Protein AF-A0A6J4NIW9-F1 (afdb_monomer_lite)

Radius of gyration: 14.25 Å; chains: 1; bounding box: 29×26×42 Å

Sequence (71 aa):
MEEDAREIAERVRKTGATEQEARILRHLDEAGRLLYELPDMTRTDRETCASHLSALVRMLASRVAEREHPE

pLDDT: mean 88.71, std 8.26, range [57.53, 96.88]

Structure (mmCIF, N/CA/C/O backbone):
data_AF-A0A6J4NIW9-F1
#
_entry.id   AF-A0A6J4NIW9-F1
#
loop_
_atom_site.group_PDB
_atom_site.id
_atom_site.type_symbol
_atom_site.label_atom_id
_atom_site.label_alt_id
_atom_site.label_comp_id
_atom_site.label_asym_id
_atom_site.label_entity_id
_atom_site.label_seq_id
_atom_site.pdbx_PDB_ins_code
_atom_site.Cartn_x
_atom_site.Cartn_y
_atom_site.Cartn_z
_atom_site.occupancy
_atom_site.B_iso_or_equiv
_atom_site.auth_seq_id
_atom_site.auth_comp_id
_atom_site.auth_asym_id
_atom_site.auth_atom_id
_atom_site.pdbx_PDB_model_num
ATOM 1 N N . MET A 1 1 ? -6.542 15.335 -4.935 1.00 60.47 1 MET A N 1
ATOM 2 C CA . MET A 1 1 ? -6.866 16.161 -3.745 1.00 60.47 1 MET A CA 1
ATOM 3 C C . MET A 1 1 ? -8.192 15.745 -3.104 1.00 60.47 1 MET A C 1
ATOM 5 O O . MET A 1 1 ? -8.153 15.321 -1.961 1.00 60.47 1 MET A O 1
ATOM 9 N N . GLU A 1 2 ? -9.346 15.789 -3.790 1.00 57.53 2 GLU A N 1
ATOM 10 C CA . GLU A 1 2 ? -10.612 15.264 -3.214 1.00 57.53 2 GLU A CA 1
ATOM 11 C C . GLU A 1 2 ? -10.792 13.746 -3.373 1.00 57.53 2 GLU A C 1
ATOM 13 O O . GLU A 1 2 ? -11.295 13.085 -2.466 1.00 57.53 2 GLU A O 1
ATOM 18 N N . GLU A 1 3 ? -10.367 13.183 -4.506 1.00 61.56 3 GLU A N 1
ATOM 19 C CA . GLU A 1 3 ? -10.442 11.740 -4.776 1.00 61.56 3 GLU A CA 1
ATOM 20 C C . GLU A 1 3 ? -9.581 10.941 -3.782 1.00 61.56 3 GLU A C 1
ATOM 22 O O . GLU A 1 3 ? -10.057 9.979 -3.183 1.00 61.56 3 GLU A O 1
ATOM 27 N N . ASP A 1 4 ? -8.382 11.451 -3.475 1.00 71.81 4 ASP A N 1
ATOM 28 C CA . ASP A 1 4 ? -7.472 10.888 -2.468 1.00 71.81 4 ASP A CA 1
ATOM 29 C C . ASP A 1 4 ? -8.100 10.851 -1.066 1.00 71.81 4 ASP A C 1
ATOM 31 O O . ASP A 1 4 ? -7.937 9.883 -0.326 1.00 71.81 4 ASP A O 1
ATOM 35 N N . ALA A 1 5 ? -8.840 11.899 -0.690 1.00 78.12 5 ALA A N 1
ATOM 36 C CA . ALA A 1 5 ? -9.489 11.981 0.615 1.00 78.12 5 ALA A CA 1
ATOM 37 C C . ALA A 1 5 ? -10.661 10.993 0.730 1.00 78.12 5 ALA A C 1
ATOM 39 O O . ALA A 1 5 ? -10.836 10.362 1.775 1.00 78.12 5 ALA A O 1
ATOM 40 N N . ARG A 1 6 ? -11.440 10.820 -0.347 1.00 85.50 6 ARG A N 1
ATOM 41 C CA . ARG A 1 6 ? -12.539 9.842 -0.396 1.00 85.50 6 ARG A CA 1
ATOM 42 C C . ARG A 1 6 ? -12.021 8.411 -0.313 1.00 85.50 6 ARG A C 1
ATOM 44 O O . ARG A 1 6 ? -12.567 7.622 0.454 1.00 85.50 6 ARG A O 1
ATOM 51 N N . GLU A 1 7 ? -10.956 8.097 -1.044 1.00 86.44 7 GLU A N 1
ATOM 52 C CA . GLU A 1 7 ? -10.358 6.761 -1.042 1.00 86.44 7 GLU A CA 1
ATOM 53 C C . GLU A 1 7 ? -9.779 6.404 0.339 1.00 86.44 7 GLU A C 1
ATOM 55 O O . GLU A 1 7 ? -9.986 5.300 0.847 1.00 86.44 7 GLU A O 1
ATOM 60 N N . ILE A 1 8 ? -9.117 7.360 0.999 1.00 90.00 8 ILE A N 1
ATOM 61 C CA . ILE A 1 8 ? -8.584 7.172 2.354 1.00 90.00 8 ILE A CA 1
ATOM 62 C C . ILE A 1 8 ? -9.721 6.989 3.366 1.00 90.00 8 ILE A C 1
ATOM 64 O O . ILE A 1 8 ? -9.672 6.054 4.166 1.00 90.00 8 ILE A O 1
ATOM 68 N N . ALA A 1 9 ? -10.776 7.806 3.301 1.00 88.75 9 ALA A N 1
ATOM 69 C CA . ALA A 1 9 ? -11.944 7.660 4.172 1.00 88.75 9 ALA A CA 1
ATOM 70 C C . ALA A 1 9 ? -12.654 6.307 3.979 1.00 88.75 9 ALA 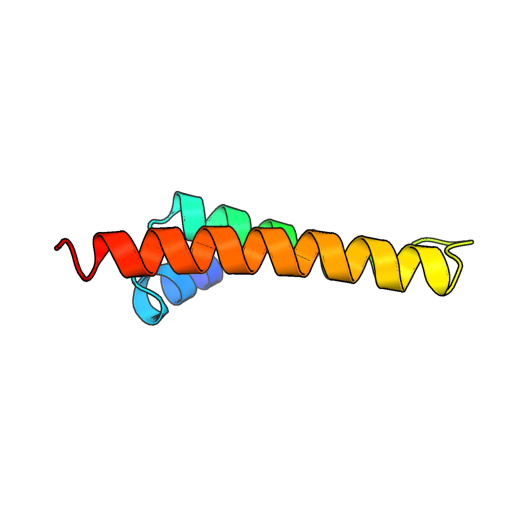A C 1
ATOM 72 O O . ALA A 1 9 ? -13.100 5.681 4.944 1.00 88.75 9 ALA A O 1
ATOM 73 N N . GLU A 1 10 ? -12.740 5.820 2.740 1.00 90.06 10 GLU A N 1
ATOM 74 C CA . GLU A 1 10 ? -13.300 4.504 2.449 1.00 90.06 10 GLU A CA 1
ATOM 75 C C . GLU A 1 10 ? -12.449 3.375 3.044 1.00 90.06 10 GLU A C 1
ATOM 77 O O . GLU A 1 10 ? -13.001 2.464 3.668 1.00 90.06 10 GLU A O 1
ATOM 82 N N . ARG A 1 11 ? -11.119 3.449 2.907 1.00 87.00 11 ARG A N 1
ATOM 83 C CA . ARG A 1 11 ? -10.186 2.473 3.494 1.00 87.00 11 ARG A CA 1
ATOM 84 C C . ARG A 1 11 ? -10.288 2.435 5.016 1.00 87.00 11 ARG A C 1
ATOM 86 O O . ARG A 1 11 ? -10.399 1.342 5.567 1.00 87.00 11 ARG A O 1
ATOM 93 N N . VAL A 1 12 ? -10.331 3.595 5.677 1.00 89.94 12 VAL A N 1
ATOM 94 C CA . VAL A 1 12 ? -10.552 3.703 7.132 1.00 89.94 12 VAL A CA 1
ATOM 95 C C . VAL A 1 12 ? -11.814 2.942 7.542 1.00 89.94 12 VAL A C 1
ATOM 97 O O . VAL A 1 12 ? -11.742 2.042 8.377 1.00 89.94 12 VAL A O 1
ATOM 100 N N . ARG A 1 13 ? -12.961 3.211 6.894 1.00 88.81 13 ARG A N 1
ATOM 101 C CA . ARG A 1 13 ? -14.225 2.522 7.222 1.00 88.81 13 ARG A CA 1
ATOM 102 C C . ARG A 1 13 ? -14.175 1.010 7.014 1.00 88.81 13 ARG A C 1
ATOM 104 O O . ARG A 1 13 ? -14.819 0.287 7.762 1.00 88.81 13 ARG A O 1
ATOM 111 N N . LYS A 1 14 ? -13.504 0.535 5.960 1.00 87.31 14 LYS A N 1
ATOM 112 C CA . LYS A 1 14 ? -13.516 -0.889 5.583 1.00 87.31 14 LYS A CA 1
ATOM 113 C C . LYS A 1 14 ? -12.562 -1.750 6.401 1.00 87.31 14 LYS A C 1
ATOM 115 O O . LYS A 1 14 ? -12.765 -2.956 6.464 1.00 87.31 14 LYS A O 1
ATOM 120 N N . THR A 1 15 ? -11.502 -1.160 6.943 1.00 82.94 15 THR A N 1
ATOM 121 C CA . THR A 1 15 ? -10.369 -1.925 7.486 1.00 82.94 15 THR A CA 1
ATOM 122 C C . THR A 1 15 ? -10.154 -1.733 8.980 1.00 82.94 15 THR A C 1
ATOM 124 O O . THR A 1 15 ? -9.346 -2.454 9.547 1.00 82.94 15 THR A O 1
ATOM 127 N N . GLY A 1 16 ? -10.815 -0.758 9.615 1.00 85.00 16 GLY A N 1
ATOM 128 C CA . GLY A 1 16 ? -10.502 -0.368 10.997 1.00 85.00 16 GLY A CA 1
ATOM 129 C C . GLY A 1 16 ? -9.151 0.350 11.126 1.00 85.00 16 GLY A C 1
ATOM 130 O O . GLY A 1 16 ? -8.709 0.670 12.229 1.00 85.00 16 GLY A O 1
ATOM 131 N N . ALA A 1 17 ? -8.472 0.626 10.006 1.00 90.81 17 ALA A N 1
ATOM 132 C CA . ALA A 1 17 ? -7.243 1.401 9.977 1.00 90.81 17 ALA A CA 1
ATOM 133 C C . ALA A 1 17 ? -7.499 2.854 10.401 1.00 90.81 17 ALA A C 1
ATOM 135 O O . ALA A 1 17 ? -8.518 3.455 10.063 1.00 90.81 17 ALA A O 1
ATOM 136 N N . THR A 1 18 ? -6.529 3.454 11.083 1.00 93.31 18 THR A N 1
ATOM 137 C CA . THR A 1 18 ? -6.482 4.907 11.268 1.00 93.31 18 THR A CA 1
ATOM 138 C C . THR A 1 18 ? -6.286 5.602 9.923 1.00 93.31 18 THR A C 1
ATOM 140 O O . THR A 1 18 ? -5.799 5.012 8.958 1.00 93.31 18 THR A O 1
ATOM 143 N N . GLU A 1 19 ? -6.594 6.896 9.859 1.00 92.75 19 GLU A N 1
ATOM 144 C CA . GLU A 1 19 ? -6.368 7.688 8.649 1.00 92.75 19 GLU A CA 1
ATOM 145 C C . GLU A 1 19 ? -4.904 7.636 8.191 1.00 92.75 19 GLU A C 1
ATOM 147 O O . GLU A 1 19 ? -4.642 7.478 7.002 1.00 92.75 19 GLU A O 1
ATOM 152 N N . GLN A 1 20 ? -3.945 7.694 9.125 1.00 92.38 20 GLN A N 1
ATOM 153 C CA . GLN A 1 20 ? -2.517 7.574 8.813 1.00 92.38 20 GLN A CA 1
ATOM 154 C C . GLN A 1 20 ? -2.162 6.210 8.211 1.00 92.38 20 GLN A C 1
ATOM 156 O O . GLN A 1 20 ? -1.454 6.154 7.210 1.00 92.38 20 GLN A O 1
ATOM 161 N N . GLU A 1 21 ? -2.676 5.116 8.769 1.00 93.62 21 GLU A N 1
ATOM 162 C CA . GLU A 1 21 ? -2.467 3.770 8.222 1.00 93.62 21 GLU A CA 1
ATOM 163 C C . GLU A 1 21 ? -3.096 3.625 6.830 1.00 93.62 21 GLU A C 1
ATOM 165 O O . GLU A 1 21 ? -2.467 3.094 5.917 1.00 93.62 21 GLU A O 1
ATOM 170 N N . ALA A 1 22 ? -4.293 4.175 6.623 1.00 92.94 22 ALA A N 1
ATOM 171 C CA . ALA A 1 22 ? -4.927 4.213 5.310 1.00 92.94 22 ALA A CA 1
ATOM 172 C C . ALA A 1 22 ? -4.114 5.035 4.290 1.00 92.94 22 ALA A C 1
ATOM 174 O O . ALA A 1 22 ? -3.996 4.614 3.136 1.00 92.94 22 ALA A O 1
ATOM 175 N N . ARG A 1 23 ? -3.491 6.152 4.708 1.00 93.44 23 ARG A N 1
ATOM 176 C CA . ARG A 1 23 ? -2.544 6.914 3.869 1.00 93.44 23 ARG A CA 1
ATOM 177 C C . ARG A 1 23 ? -1.335 6.061 3.481 1.00 93.44 23 ARG A C 1
ATOM 179 O O . ARG A 1 23 ? -0.947 6.048 2.316 1.00 93.44 23 ARG A O 1
ATOM 186 N N . ILE A 1 24 ? -0.756 5.337 4.442 1.00 93.44 24 ILE A N 1
ATOM 187 C CA . ILE A 1 24 ? 0.400 4.460 4.207 1.00 93.44 24 ILE A CA 1
ATOM 188 C C . ILE A 1 24 ? 0.042 3.373 3.190 1.00 93.44 24 ILE A C 1
ATOM 190 O O . ILE A 1 24 ? 0.761 3.214 2.210 1.00 93.44 24 ILE A O 1
ATOM 194 N N . LEU A 1 25 ? -1.086 2.673 3.365 1.00 91.62 25 LEU A N 1
ATOM 195 C CA . LEU A 1 25 ? -1.529 1.637 2.419 1.00 91.62 25 LEU A CA 1
ATOM 196 C C . LEU A 1 25 ? -1.699 2.182 1.005 1.00 91.62 25 LEU A C 1
ATOM 198 O O . LEU A 1 25 ? -1.275 1.549 0.044 1.00 91.62 25 LEU A O 1
ATOM 202 N N . ARG A 1 26 ? -2.291 3.369 0.875 1.00 91.06 26 ARG A N 1
ATOM 203 C CA . ARG A 1 26 ? -2.458 4.024 -0.422 1.00 91.06 26 ARG A CA 1
ATOM 204 C C . ARG A 1 26 ? -1.105 4.309 -1.081 1.00 91.06 26 ARG A C 1
ATOM 206 O O . ARG A 1 26 ? -0.932 4.010 -2.256 1.00 91.06 26 ARG A O 1
ATOM 213 N N . HIS A 1 27 ? -0.140 4.848 -0.337 1.00 92.31 27 HIS A N 1
ATOM 214 C CA . HIS A 1 27 ? 1.197 5.103 -0.879 1.00 92.31 27 HIS A CA 1
ATOM 215 C C . HIS A 1 27 ? 1.956 3.818 -1.224 1.00 92.31 27 HIS A C 1
ATOM 217 O O . HIS A 1 27 ? 2.733 3.821 -2.173 1.00 92.31 27 HIS A O 1
ATOM 223 N N . LEU A 1 28 ? 1.724 2.717 -0.503 1.00 93.00 28 LEU A N 1
ATOM 224 C CA . LEU A 1 28 ? 2.282 1.411 -0.861 1.00 93.00 28 LEU A CA 1
ATOM 225 C C . LEU A 1 28 ? 1.684 0.876 -2.173 1.00 93.00 28 LEU A C 1
ATOM 227 O O . LEU A 1 28 ? 2.431 0.354 -2.999 1.00 93.00 28 LEU A O 1
ATOM 231 N N . ASP A 1 29 ? 0.380 1.056 -2.403 1.00 91.00 29 ASP A N 1
ATOM 232 C CA . ASP A 1 29 ? -0.260 0.704 -3.681 1.00 91.00 29 ASP A CA 1
ATOM 233 C C . ASP A 1 29 ? 0.265 1.567 -4.839 1.00 91.00 29 ASP A C 1
ATOM 235 O O . ASP A 1 29 ? 0.558 1.061 -5.925 1.00 91.00 29 ASP A O 1
ATOM 239 N N . GLU A 1 30 ? 0.411 2.873 -4.600 1.00 92.75 30 GLU A N 1
ATOM 240 C CA . GLU A 1 30 ? 0.956 3.837 -5.559 1.00 92.75 30 GLU A CA 1
ATOM 241 C C . GLU A 1 30 ? 2.414 3.508 -5.908 1.00 92.75 30 GLU A C 1
ATOM 243 O O . GLU A 1 30 ? 2.758 3.414 -7.084 1.00 92.75 30 GLU A O 1
ATOM 248 N N . ALA A 1 31 ? 3.247 3.220 -4.903 1.00 91.75 31 ALA A N 1
ATOM 249 C CA . ALA A 1 31 ? 4.618 2.761 -5.103 1.00 91.75 31 ALA A CA 1
ATOM 250 C C . ALA A 1 31 ? 4.662 1.458 -5.911 1.00 91.75 31 ALA A C 1
ATOM 252 O O . ALA A 1 31 ? 5.461 1.339 -6.837 1.00 91.75 31 ALA A O 1
ATOM 253 N N . GLY A 1 32 ? 3.773 0.505 -5.608 1.00 91.31 32 GLY A N 1
ATOM 254 C CA . GLY A 1 32 ? 3.622 -0.729 -6.373 1.00 91.31 32 GLY A CA 1
ATOM 255 C C . GLY A 1 32 ? 3.351 -0.468 -7.852 1.00 91.31 32 GLY A C 1
ATOM 256 O O . GLY A 1 32 ? 4.041 -1.037 -8.693 1.00 91.31 32 GLY A O 1
ATOM 257 N N . ARG A 1 33 ? 2.402 0.420 -8.182 1.00 91.12 33 ARG A N 1
ATOM 258 C CA . ARG A 1 33 ? 2.125 0.808 -9.578 1.00 91.12 33 ARG A CA 1
ATOM 259 C C . ARG A 1 33 ? 3.326 1.468 -10.245 1.00 91.12 33 ARG A C 1
ATOM 261 O O . ARG A 1 33 ? 3.720 1.028 -11.319 1.00 91.12 33 ARG A O 1
ATOM 268 N N . LEU A 1 34 ? 3.928 2.464 -9.596 1.00 92.00 34 LEU A N 1
ATOM 269 C CA . LEU A 1 34 ? 5.057 3.213 -10.155 1.00 92.00 34 LEU A CA 1
ATOM 270 C C . LEU A 1 34 ? 6.270 2.315 -10.425 1.00 92.00 34 LEU A C 1
ATOM 272 O O . LEU A 1 34 ? 6.946 2.491 -11.432 1.00 92.00 34 LEU A O 1
ATOM 276 N N . LEU A 1 35 ? 6.517 1.309 -9.580 1.00 90.69 35 LEU A N 1
ATOM 277 C CA . LEU A 1 35 ? 7.568 0.318 -9.820 1.00 90.69 35 LEU A CA 1
ATOM 278 C C . LEU A 1 35 ? 7.348 -0.456 -11.128 1.00 90.69 35 LEU A C 1
ATOM 280 O O . LEU A 1 35 ? 8.305 -0.715 -11.848 1.00 90.69 35 LEU A O 1
ATOM 284 N N . TYR A 1 36 ? 6.107 -0.799 -11.487 1.00 85.38 36 TYR A N 1
ATOM 285 C CA . TYR A 1 36 ? 5.837 -1.469 -12.768 1.00 85.38 36 TYR A CA 1
ATOM 286 C C . TYR A 1 36 ? 6.080 -0.575 -13.990 1.00 85.38 36 TYR A C 1
ATOM 288 O O . TYR A 1 36 ? 6.271 -1.102 -15.087 1.00 85.38 36 TYR A O 1
ATOM 296 N N . GLU A 1 37 ? 6.089 0.744 -13.807 1.00 90.50 37 GLU A N 1
ATOM 297 C CA . GLU A 1 37 ? 6.311 1.732 -14.865 1.00 90.50 37 GLU A C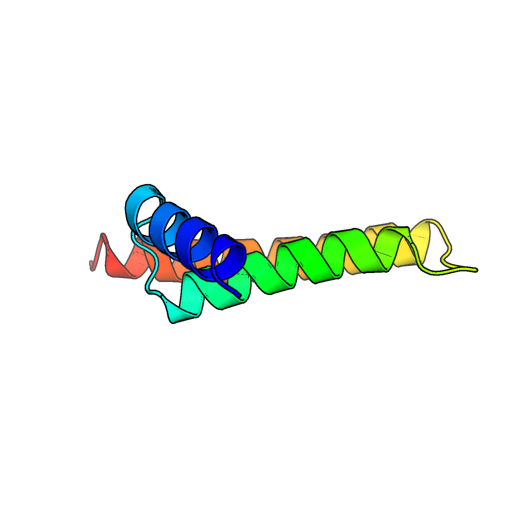A 1
ATOM 298 C C . GLU A 1 37 ? 7.793 2.095 -15.046 1.00 90.50 37 GLU A C 1
ATOM 300 O O . GLU A 1 37 ? 8.151 2.719 -16.046 1.00 90.50 37 GLU A O 1
ATOM 305 N N . LEU A 1 38 ? 8.673 1.695 -14.118 1.00 90.69 38 LEU A N 1
ATOM 306 C CA . LEU A 1 38 ? 10.094 2.019 -14.205 1.00 90.69 38 LEU A CA 1
ATOM 307 C C . LEU A 1 38 ? 10.769 1.305 -15.391 1.00 90.69 38 LEU A C 1
ATOM 309 O O . LEU A 1 38 ? 10.647 0.078 -15.533 1.00 90.69 38 LEU A O 1
ATOM 313 N N . PRO A 1 39 ? 11.530 2.044 -16.224 1.00 91.62 39 PRO A N 1
ATOM 314 C CA . PRO A 1 39 ? 12.340 1.439 -17.269 1.00 91.62 39 PRO A CA 1
ATOM 315 C C . PRO A 1 39 ? 13.460 0.594 -16.652 1.00 91.62 39 PRO A C 1
ATOM 317 O O . PRO A 1 39 ? 13.886 0.821 -15.521 1.00 91.62 39 PRO A O 1
ATOM 320 N N . ASP A 1 40 ? 13.926 -0.396 -17.411 1.00 92.31 40 ASP A N 1
ATOM 321 C CA . ASP A 1 40 ? 15.086 -1.235 -17.079 1.00 92.31 40 ASP A CA 1
ATOM 322 C C . ASP A 1 40 ? 14.988 -2.066 -15.784 1.00 92.31 40 ASP A C 1
ATOM 324 O O . ASP A 1 40 ? 15.967 -2.682 -15.368 1.00 92.31 40 ASP A O 1
ATOM 328 N N . MET A 1 41 ? 13.802 -2.181 -15.173 1.00 91.69 41 MET A N 1
ATOM 329 C CA . MET A 1 41 ? 13.591 -3.125 -14.072 1.00 91.69 41 MET A CA 1
ATOM 330 C C . MET A 1 41 ? 13.613 -4.569 -14.565 1.00 91.69 41 MET A C 1
ATOM 332 O O . MET A 1 41 ? 12.772 -4.985 -15.373 1.00 91.69 41 MET A O 1
ATOM 336 N N . THR A 1 42 ? 14.517 -5.370 -14.004 1.00 93.69 42 THR A N 1
ATOM 337 C CA . THR A 1 42 ? 14.528 -6.807 -14.259 1.00 93.69 42 THR A CA 1
ATOM 338 C C . THR A 1 42 ? 13.342 -7.486 -13.574 1.00 93.69 42 THR A C 1
ATOM 340 O O . THR A 1 42 ? 12.704 -6.953 -12.661 1.00 93.69 42 THR A O 1
ATOM 343 N N . ARG A 1 43 ? 13.043 -8.720 -13.991 1.00 91.12 43 ARG A N 1
ATOM 344 C CA . ARG A 1 43 ? 12.037 -9.547 -13.316 1.00 91.12 43 ARG A CA 1
ATOM 345 C C . ARG A 1 43 ? 12.372 -9.752 -11.832 1.00 91.12 43 ARG A C 1
ATOM 347 O O . ARG A 1 43 ? 11.477 -9.652 -10.999 1.00 91.12 43 ARG A O 1
ATOM 354 N N . THR A 1 44 ? 13.642 -9.995 -11.515 1.00 94.38 44 THR A N 1
ATOM 355 C CA . THR A 1 44 ? 14.115 -10.198 -10.140 1.00 94.38 44 THR A CA 1
ATOM 356 C C . THR A 1 44 ? 13.905 -8.952 -9.281 1.00 94.38 44 THR A C 1
ATOM 358 O O . THR A 1 44 ?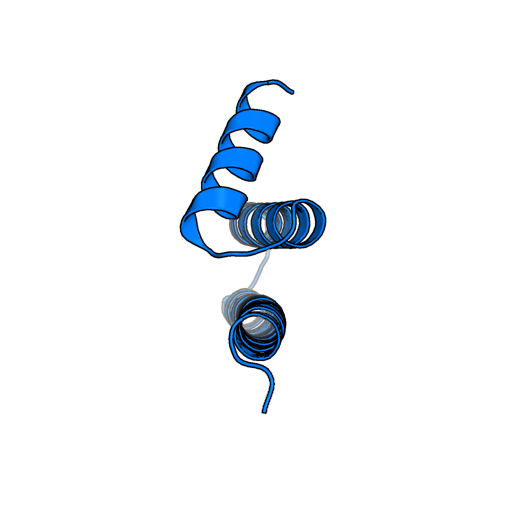 13.458 -9.070 -8.139 1.00 94.38 44 THR A O 1
ATOM 361 N N . ASP A 1 45 ? 14.146 -7.757 -9.829 1.00 92.69 45 ASP A N 1
ATOM 362 C CA . ASP A 1 45 ? 13.901 -6.498 -9.111 1.00 92.69 45 ASP A CA 1
ATOM 363 C C . ASP A 1 45 ? 12.416 -6.347 -8.773 1.00 92.69 45 ASP A C 1
ATOM 365 O O . ASP A 1 45 ? 12.060 -6.035 -7.638 1.00 92.69 45 ASP A O 1
ATOM 369 N N . ARG A 1 46 ? 11.528 -6.659 -9.727 1.00 91.00 46 ARG A N 1
ATOM 370 C CA . ARG A 1 46 ? 10.071 -6.604 -9.514 1.00 91.00 46 ARG A CA 1
ATOM 371 C C . ARG A 1 46 ? 9.612 -7.575 -8.431 1.00 91.00 46 ARG A C 1
ATOM 373 O O . ARG A 1 46 ? 8.833 -7.189 -7.563 1.00 91.00 46 ARG A O 1
ATOM 380 N N . GLU A 1 47 ? 10.098 -8.814 -8.457 1.00 93.50 47 GLU A N 1
ATOM 381 C CA . GLU A 1 47 ? 9.763 -9.834 -7.453 1.00 93.50 47 GLU A CA 1
ATOM 382 C C . GLU A 1 47 ? 10.272 -9.440 -6.053 1.00 93.50 47 GLU A C 1
ATOM 384 O O . GLU A 1 47 ? 9.560 -9.603 -5.055 1.00 93.50 47 GLU A O 1
ATOM 389 N N . THR A 1 48 ? 11.465 -8.845 -5.982 1.00 94.06 48 THR A N 1
ATOM 390 C CA . THR A 1 48 ? 12.056 -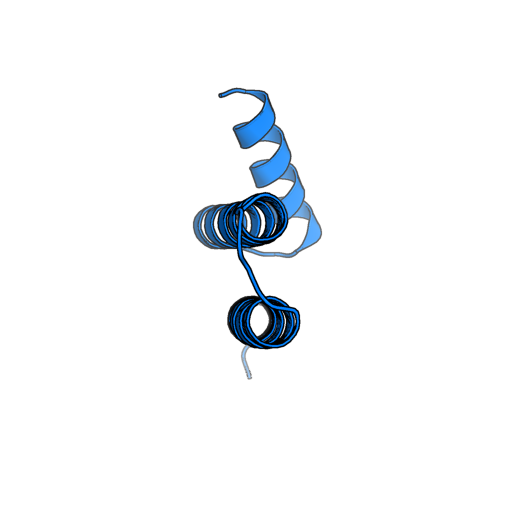8.344 -4.733 1.00 94.06 48 THR A CA 1
ATOM 391 C C . THR A 1 48 ? 11.245 -7.177 -4.169 1.00 94.06 48 THR A C 1
ATOM 393 O O . THR A 1 48 ? 10.826 -7.210 -3.009 1.00 94.06 48 THR A O 1
ATOM 396 N N . CYS A 1 49 ? 10.928 -6.174 -4.992 1.00 93.38 49 CYS A N 1
ATOM 397 C CA . CYS A 1 49 ? 10.106 -5.041 -4.574 1.00 93.38 49 CYS A CA 1
ATOM 398 C C . CYS A 1 49 ? 8.692 -5.474 -4.156 1.00 93.38 49 CYS A C 1
ATOM 400 O O . CYS A 1 49 ? 8.198 -5.022 -3.123 1.00 93.38 49 CYS A O 1
ATOM 402 N N . ALA A 1 50 ? 8.058 -6.388 -4.900 1.00 92.06 50 ALA A N 1
ATOM 403 C CA . ALA A 1 50 ? 6.747 -6.931 -4.546 1.00 92.06 50 ALA A CA 1
ATOM 404 C C . ALA A 1 50 ? 6.773 -7.644 -3.184 1.00 92.06 50 ALA A C 1
ATOM 406 O O . ALA A 1 50 ? 5.851 -7.483 -2.381 1.00 92.06 50 ALA A O 1
ATOM 407 N N . SER A 1 51 ? 7.850 -8.379 -2.892 1.00 95.50 51 SER A N 1
ATOM 408 C CA . SER A 1 51 ? 8.041 -9.045 -1.599 1.00 95.50 51 SER A CA 1
ATOM 409 C C . SER A 1 51 ? 8.155 -8.036 -0.452 1.00 95.50 51 SER A C 1
ATOM 411 O O . SER A 1 51 ? 7.499 -8.202 0.579 1.00 95.50 51 SER A O 1
ATOM 413 N N . HIS A 1 52 ? 8.917 -6.952 -0.637 1.00 95.44 52 HIS A N 1
ATOM 414 C CA . HIS A 1 52 ? 9.039 -5.885 0.361 1.00 95.44 52 HIS A CA 1
ATOM 415 C C . HIS A 1 52 ? 7.722 -5.137 0.593 1.00 95.44 52 HIS A C 1
ATOM 417 O O . HIS A 1 52 ? 7.321 -4.951 1.742 1.00 95.44 52 HIS A O 1
ATOM 423 N N . LEU A 1 53 ? 7.010 -4.764 -0.474 1.00 95.25 53 LEU A N 1
ATOM 424 C CA . LEU A 1 53 ? 5.698 -4.121 -0.358 1.00 95.25 53 LEU A CA 1
ATOM 425 C C . LEU A 1 53 ? 4.692 -5.030 0.358 1.00 95.25 53 LEU A C 1
ATOM 427 O O . LEU A 1 53 ? 3.991 -4.579 1.262 1.00 95.25 53 LEU A O 1
ATOM 431 N N . SER A 1 54 ? 4.668 -6.326 0.027 1.00 95.00 54 SER A N 1
ATOM 432 C CA . SER A 1 54 ? 3.797 -7.295 0.700 1.00 95.00 54 SER A CA 1
ATOM 433 C C . SER A 1 54 ? 4.108 -7.411 2.195 1.00 95.00 54 SER A C 1
ATOM 435 O O . SER A 1 54 ? 3.185 -7.460 3.009 1.00 95.00 54 SER A O 1
ATO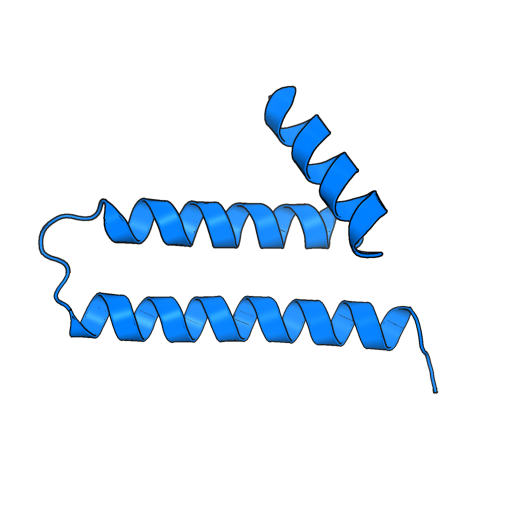M 437 N N . ALA A 1 55 ? 5.389 -7.403 2.578 1.00 96.88 55 ALA A N 1
ATOM 438 C CA . ALA A 1 55 ? 5.793 -7.433 3.982 1.00 96.88 55 ALA A CA 1
ATOM 439 C C . ALA A 1 55 ? 5.302 -6.194 4.751 1.00 96.88 55 ALA A C 1
ATOM 441 O O . ALA A 1 55 ? 4.759 -6.333 5.847 1.00 96.88 55 ALA A O 1
ATOM 442 N N . LEU A 1 56 ? 5.419 -4.999 4.161 1.00 96.06 56 LEU A N 1
ATOM 443 C CA . LEU A 1 56 ? 4.941 -3.752 4.770 1.00 96.06 56 LEU A CA 1
ATOM 444 C C . LEU A 1 56 ? 3.417 -3.740 4.942 1.00 96.06 56 LEU A C 1
ATOM 446 O O . LEU A 1 56 ? 2.924 -3.371 6.008 1.00 96.06 56 LEU A O 1
ATOM 450 N N . VAL A 1 57 ? 2.669 -4.203 3.935 1.00 94.38 57 VAL A N 1
ATOM 451 C CA . VAL A 1 57 ? 1.204 -4.327 4.021 1.00 94.38 57 VAL A CA 1
ATOM 452 C C . VAL A 1 57 ? 0.800 -5.300 5.132 1.00 94.38 57 VAL A C 1
ATOM 454 O O . VAL A 1 57 ? -0.081 -4.984 5.929 1.00 94.38 57 VAL A O 1
ATOM 457 N N . ARG A 1 58 ? 1.462 -6.460 5.234 1.00 94.75 58 ARG A N 1
ATOM 458 C CA . ARG A 1 58 ? 1.185 -7.454 6.288 1.00 94.75 58 ARG A CA 1
ATOM 459 C C . ARG A 1 58 ? 1.491 -6.923 7.683 1.00 94.75 58 ARG A C 1
ATOM 461 O O . ARG A 1 58 ? 0.697 -7.137 8.591 1.00 94.75 58 ARG A O 1
ATOM 468 N N . MET A 1 59 ? 2.608 -6.217 7.844 1.00 95.31 59 MET A N 1
ATOM 469 C CA . MET A 1 59 ? 2.969 -5.585 9.113 1.00 95.31 59 MET A CA 1
ATOM 470 C C . MET A 1 59 ? 1.891 -4.590 9.555 1.00 95.31 59 MET A C 1
ATOM 472 O O . MET A 1 59 ? 1.471 -4.601 10.711 1.00 95.31 59 MET A O 1
ATOM 476 N N . LEU A 1 60 ? 1.396 -3.765 8.628 1.00 93.31 60 LEU A N 1
ATOM 477 C CA . LEU A 1 60 ? 0.335 -2.815 8.936 1.00 93.31 60 LEU A CA 1
ATOM 478 C C . LEU A 1 60 ? -0.987 -3.520 9.266 1.00 93.31 60 LEU A C 1
ATOM 480 O O . LEU A 1 60 ? -1.664 -3.126 10.210 1.00 93.31 60 LEU A O 1
ATOM 484 N N . ALA A 1 61 ? -1.330 -4.580 8.531 1.00 90.62 61 ALA A N 1
ATOM 485 C CA . ALA A 1 61 ? -2.521 -5.382 8.796 1.00 90.62 61 ALA A CA 1
ATOM 486 C C . ALA A 1 61 ? -2.475 -6.053 10.181 1.00 90.62 61 ALA A C 1
ATOM 488 O O . ALA A 1 61 ? -3.476 -6.015 10.890 1.00 90.62 61 ALA A O 1
ATOM 489 N N . SER A 1 62 ? -1.320 -6.596 10.593 1.00 92.69 62 SER A N 1
ATOM 490 C CA . SER A 1 62 ? -1.123 -7.156 11.944 1.00 92.69 62 SER A CA 1
ATOM 491 C C . SER A 1 62 ? -1.383 -6.101 13.012 1.00 92.69 62 SER A C 1
ATOM 493 O O . SER A 1 62 ? -2.184 -6.312 13.913 1.00 92.69 62 SER A O 1
ATOM 495 N N . ARG A 1 63 ? -0.792 -4.912 12.847 1.00 90.94 63 ARG A N 1
ATOM 496 C CA . ARG A 1 63 ? -0.960 -3.799 13.787 1.00 90.94 63 ARG A CA 1
ATOM 497 C C . ARG A 1 63 ? -2.415 -3.334 13.902 1.00 90.94 63 ARG A C 1
ATOM 499 O O . ARG A 1 63 ? -2.859 -2.958 14.983 1.00 90.94 63 ARG A O 1
ATOM 506 N N . VAL A 1 64 ? -3.154 -3.324 12.791 1.00 89.62 64 VAL A N 1
ATOM 507 C CA . VAL A 1 64 ? -4.590 -3.010 12.797 1.00 89.62 64 VAL A CA 1
ATOM 508 C C . VAL A 1 64 ? -5.370 -4.105 13.532 1.00 89.62 64 VAL A C 1
ATOM 510 O O . VAL A 1 64 ? -6.188 -3.780 14.386 1.00 89.62 64 VAL A O 1
ATOM 513 N N . ALA A 1 65 ? -5.081 -5.380 13.264 1.00 87.75 65 ALA A N 1
ATOM 514 C CA . ALA A 1 65 ? -5.750 -6.509 13.909 1.00 87.75 65 ALA A CA 1
ATOM 515 C C . ALA A 1 65 ? -5.502 -6.566 15.429 1.00 87.75 65 ALA A C 1
ATOM 517 O O . ALA A 1 65 ? -6.450 -6.734 16.189 1.00 87.75 65 ALA A O 1
ATOM 518 N N . GLU A 1 66 ? -4.260 -6.361 15.876 1.00 89.25 66 GLU A N 1
ATOM 519 C CA . GLU A 1 66 ? -3.883 -6.303 17.300 1.00 89.25 66 GLU A CA 1
ATOM 520 C C 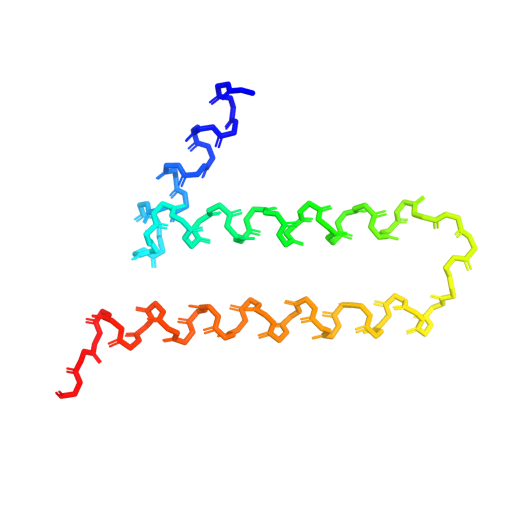. GLU A 1 66 ? -4.597 -5.167 18.046 1.00 89.25 66 GLU A C 1
ATOM 522 O O . GLU A 1 66 ? -4.934 -5.300 19.219 1.00 89.25 66 GLU A O 1
ATOM 527 N N . ARG A 1 67 ? -4.860 -4.040 17.372 1.00 88.38 67 ARG A N 1
ATOM 528 C CA . ARG A 1 67 ? -5.621 -2.931 17.963 1.00 88.38 67 ARG A CA 1
ATOM 529 C C . ARG A 1 67 ? -7.106 -3.259 18.119 1.00 88.38 67 ARG A C 1
ATOM 531 O O . ARG A 1 67 ? -7.702 -2.847 19.109 1.00 88.38 67 ARG A O 1
ATOM 538 N N . GLU A 1 68 ? -7.704 -3.935 17.140 1.00 80.19 68 GLU A N 1
ATOM 539 C CA . GLU A 1 68 ? -9.127 -4.311 17.171 1.00 80.19 68 GLU A CA 1
ATOM 540 C C . GLU A 1 68 ? -9.396 -5.473 18.145 1.00 80.19 68 GLU A C 1
ATOM 542 O O . GLU A 1 68 ? -10.495 -5.588 18.690 1.00 80.19 68 GLU A O 1
ATOM 547 N N . HIS A 1 69 ? -8.384 -6.307 18.403 1.00 78.25 69 HIS A N 1
ATOM 548 C CA . HIS A 1 69 ? -8.439 -7.431 19.336 1.00 78.25 69 HIS A CA 1
ATOM 549 C C . HIS A 1 69 ? -7.254 -7.401 20.316 1.00 78.25 69 HIS A C 1
ATOM 551 O O . HIS A 1 69 ? -6.333 -8.209 20.179 1.00 78.25 69 HIS A O 1
ATOM 557 N N . PRO A 1 70 ? -7.263 -6.483 21.300 1.00 71.12 70 PRO A N 1
ATOM 558 C CA . PRO A 1 70 ? -6.270 -6.491 22.364 1.00 71.12 70 PRO A CA 1
ATOM 559 C C . PRO A 1 70 ? -6.484 -7.732 23.244 1.00 71.12 70 PRO A C 1
ATOM 561 O O . PRO A 1 70 ? -7.616 -8.004 23.650 1.00 71.12 70 PRO A O 1
ATOM 564 N N . GLU A 1 71 ? -5.413 -8.490 23.490 1.00 67.31 71 GLU A N 1
ATOM 565 C CA . GLU A 1 71 ? -5.403 -9.625 24.431 1.00 67.31 71 GLU A CA 1
ATOM 566 C C . GLU A 1 71 ? -5.800 -9.221 25.861 1.00 67.31 71 GLU A C 1
ATOM 568 O O . GLU A 1 71 ? -5.459 -8.090 26.290 1.00 67.31 71 GLU A O 1
#

Foldseek 3Di:
DVVLVVQLVVCCVPQVDDSVLSVVLVVLVVVLVVVVVDPPDDPVNNVVSVVVSVVVNVVSSVVSVCVVDPD

Secondary structure (DSSP, 8-state):
-HHHHHHHHHHHHHH---HHHHHHHHHHHHHHHHHHH-TT--HHHHHHHHHHHHHHHHHHHHHHHHHHS--

Organism: NCBI:txid349277